Protein AF-A0A7W0YGC5-F1 (afdb_monomer_lite)

Radius of gyration: 28.03 Å; chains: 1; bounding box: 56×46×67 Å

Secondary structure (DSSP, 8-state):
--HHHHHHS-HHHHHHHHHHHHHHHHHHHHHHHHT--S-HHHHHHHHHHHHHHHHHHHHHHHHHHHHHHHHHHHHHHHHHHHHHHHTTTTTT--HHHHHHHHHHHHHHHHHTS----------

Structure (mmCIF, N/CA/C/O backbone):
data_AF-A0A7W0YGC5-F1
#
_entry.id   AF-A0A7W0YGC5-F1
#
loop_
_atom_site.group_PDB
_atom_site.id
_atom_site.type_symbol
_atom_site.label_atom_id
_atom_site.label_alt_id
_atom_site.label_comp_id
_atom_site.label_asym_id
_atom_site.label_entity_id
_atom_site.label_seq_id
_atom_site.pdbx_PDB_ins_code
_atom_site.Cartn_x
_atom_site.Cartn_y
_atom_site.Cartn_z
_atom_site.occupancy
_atom_site.B_iso_or_equiv
_atom_site.auth_seq_id
_atom_site.auth_comp_id
_atom_site.auth_asym_id
_atom_site.auth_atom_id
_atom_site.pdbx_PDB_model_num
ATOM 1 N N . MET A 1 1 ? -6.312 -10.010 8.339 1.00 78.31 1 MET A N 1
ATOM 2 C CA . MET A 1 1 ? -6.307 -10.455 6.923 1.00 78.31 1 MET A CA 1
ATOM 3 C C . MET A 1 1 ? -5.015 -11.200 6.561 1.00 78.31 1 MET A C 1
ATOM 5 O O . MET A 1 1 ? -3.972 -10.860 7.119 1.00 78.31 1 MET A O 1
ATOM 9 N N . LYS A 1 2 ? -5.035 -12.208 5.670 1.00 84.75 2 LYS A N 1
ATOM 10 C CA . LYS A 1 2 ? -3.795 -12.860 5.192 1.00 84.75 2 LYS A CA 1
ATOM 11 C C . LYS A 1 2 ? -3.230 -12.116 3.980 1.00 84.75 2 LYS A C 1
ATOM 13 O O . LYS A 1 2 ? -3.971 -11.636 3.135 1.00 84.75 2 LYS A O 1
ATOM 18 N N . ALA A 1 3 ? -1.903 -12.027 3.893 1.00 82.75 3 ALA A N 1
ATOM 19 C CA . ALA A 1 3 ? -1.236 -11.307 2.806 1.00 82.75 3 ALA A CA 1
ATOM 20 C C . ALA A 1 3 ? -1.354 -12.011 1.442 1.00 82.75 3 ALA A C 1
ATOM 22 O O . ALA A 1 3 ? -1.328 -11.332 0.425 1.00 82.75 3 ALA A O 1
ATOM 23 N N . ALA A 1 4 ? -1.483 -13.343 1.421 1.00 87.31 4 ALA A N 1
ATOM 24 C CA . ALA A 1 4 ? -1.645 -14.111 0.185 1.00 87.31 4 ALA A CA 1
ATOM 25 C C . ALA A 1 4 ? -2.951 -13.744 -0.536 1.00 87.31 4 ALA A C 1
ATOM 27 O O . ALA A 1 4 ? -2.916 -13.354 -1.694 1.00 87.31 4 ALA A O 1
ATOM 28 N N . GLU A 1 5 ? -4.065 -13.732 0.201 1.00 88.62 5 GLU A N 1
ATOM 29 C CA . GLU A 1 5 ? -5.391 -13.366 -0.313 1.00 88.62 5 GLU A CA 1
ATOM 30 C C . GLU A 1 5 ? -5.390 -11.957 -0.927 1.00 88.62 5 GLU A C 1
ATOM 32 O O . GLU A 1 5 ? -5.944 -11.740 -1.994 1.00 88.62 5 GLU A O 1
ATOM 37 N N . LEU A 1 6 ? -4.696 -10.998 -0.302 1.00 89.19 6 LEU A N 1
ATOM 38 C CA . LEU A 1 6 ? -4.596 -9.625 -0.810 1.00 89.19 6 LEU A CA 1
ATOM 39 C C . LEU A 1 6 ? -3.851 -9.502 -2.145 1.00 89.19 6 LEU A C 1
ATOM 41 O O . LEU A 1 6 ? -4.084 -8.549 -2.879 1.00 89.19 6 LEU A O 1
ATOM 45 N N . ARG A 1 7 ? -2.938 -10.424 -2.461 1.00 88.88 7 ARG A N 1
ATOM 46 C CA . ARG A 1 7 ? -2.173 -10.377 -3.718 1.00 88.88 7 ARG A CA 1
ATOM 47 C C . ARG A 1 7 ? -2.962 -10.896 -4.913 1.00 88.88 7 ARG A C 1
ATOM 49 O O . ARG A 1 7 ? -2.586 -10.589 -6.037 1.00 88.88 7 ARG A O 1
ATOM 56 N N . GLU A 1 8 ? -4.017 -11.663 -4.675 1.00 91.06 8 GLU A N 1
ATOM 57 C CA . GLU A 1 8 ? -4.861 -12.243 -5.724 1.00 91.06 8 GLU A CA 1
ATOM 58 C C . GLU A 1 8 ? -5.999 -11.299 -6.137 1.00 91.06 8 GLU A C 1
ATOM 60 O O . GLU A 1 8 ? -6.573 -11.451 -7.211 1.00 91.06 8 GLU A O 1
ATOM 65 N N . LEU A 1 9 ? -6.311 -10.298 -5.308 1.00 91.94 9 LEU A N 1
ATOM 66 C CA . LEU A 1 9 ? -7.389 -9.348 -5.572 1.00 91.94 9 LEU A CA 1
ATOM 67 C C . LEU A 1 9 ? -7.002 -8.296 -6.626 1.00 91.94 9 LEU A C 1
ATOM 69 O O . LEU A 1 9 ? -5.837 -7.876 -6.681 1.00 91.94 9 LEU A O 1
ATOM 73 N N . PRO A 1 10 ? -7.972 -7.809 -7.421 1.00 94.38 10 PRO A N 1
ATOM 74 C CA . PRO A 1 10 ? -7.762 -6.673 -8.312 1.00 94.38 10 PRO A CA 1
ATOM 75 C C . PRO A 1 10 ? -7.569 -5.373 -7.517 1.00 94.38 10 PRO A C 1
ATOM 77 O O . PRO A 1 10 ? -8.041 -5.245 -6.384 1.00 94.38 10 PRO A O 1
ATOM 80 N N . ASP A 1 11 ? -6.891 -4.392 -8.118 1.00 93.12 11 ASP A N 1
ATOM 81 C CA . ASP A 1 11 ? -6.574 -3.118 -7.453 1.00 93.12 11 ASP A CA 1
ATOM 82 C C . ASP A 1 11 ? -7.823 -2.357 -6.995 1.00 93.12 11 ASP A C 1
ATOM 84 O O . ASP A 1 11 ? -7.849 -1.844 -5.877 1.00 93.12 11 ASP A O 1
ATOM 88 N N . ASP A 1 12 ? -8.894 -2.359 -7.789 1.00 94.12 12 ASP A N 1
ATOM 89 C CA . ASP A 1 12 ? -10.155 -1.697 -7.432 1.00 94.12 12 ASP A CA 1
ATOM 90 C C . ASP A 1 12 ? -10.775 -2.280 -6.156 1.00 94.12 12 ASP A C 1
ATOM 92 O O . ASP A 1 12 ? -11.270 -1.553 -5.291 1.00 94.12 12 ASP A O 1
ATOM 96 N N . GLU A 1 13 ? -10.706 -3.603 -5.991 1.00 94.00 13 GLU A N 1
ATOM 97 C CA . GLU A 1 13 ? -11.221 -4.265 -4.796 1.00 94.00 13 GLU A CA 1
ATOM 98 C C . GLU A 1 13 ? -10.319 -4.007 -3.582 1.00 94.00 13 GLU A C 1
ATOM 100 O O . GLU A 1 13 ? -10.812 -3.815 -2.466 1.00 94.00 13 GLU A O 1
ATOM 105 N N . LEU A 1 14 ? -9.000 -3.937 -3.785 1.00 94.25 14 LEU A N 1
ATOM 106 C CA . LEU A 1 14 ? -8.059 -3.525 -2.743 1.00 94.25 14 LEU A CA 1
ATOM 107 C C . LEU A 1 14 ? -8.332 -2.096 -2.269 1.00 94.25 14 LEU A C 1
ATOM 109 O O . LEU A 1 14 ? -8.313 -1.842 -1.063 1.00 94.25 14 LEU A O 1
ATOM 113 N N . LEU A 1 15 ? -8.628 -1.178 -3.189 1.00 94.94 15 LEU A N 1
ATOM 114 C CA . LEU A 1 15 ? -8.982 0.205 -2.876 1.00 94.94 15 LEU A CA 1
ATOM 115 C C . LEU A 1 15 ? -10.322 0.297 -2.136 1.00 94.94 15 LEU A C 1
ATOM 117 O O . LEU A 1 15 ? -10.412 0.999 -1.128 1.00 94.94 15 LEU A O 1
ATOM 121 N N . ALA A 1 16 ? -11.335 -0.461 -2.560 1.00 96.38 16 ALA A N 1
ATOM 122 C CA . ALA A 1 16 ? -12.618 -0.520 -1.860 1.00 96.38 16 ALA A CA 1
ATOM 123 C C . ALA A 1 16 ? -12.462 -1.058 -0.424 1.00 96.38 16 ALA A C 1
ATOM 125 O O . ALA A 1 16 ? -12.988 -0.485 0.535 1.00 96.38 16 ALA A O 1
ATOM 126 N N . ARG A 1 17 ? -11.678 -2.131 -0.248 1.00 95.00 17 ARG A N 1
ATOM 127 C CA . ARG A 1 17 ? -11.363 -2.699 1.073 1.00 95.00 17 ARG A CA 1
ATOM 128 C C . ARG A 1 17 ? -10.561 -1.729 1.936 1.00 95.00 17 ARG A C 1
ATOM 130 O O . ARG A 1 17 ? -10.817 -1.636 3.134 1.00 95.00 17 ARG A O 1
ATOM 137 N N . LEU A 1 18 ? -9.614 -1.001 1.346 1.00 96.56 18 LEU A N 1
ATOM 138 C CA . LEU A 1 18 ? -8.846 0.031 2.037 1.00 96.56 18 LEU A CA 1
ATOM 139 C C . LEU A 1 18 ? -9.765 1.115 2.604 1.00 96.56 18 LEU A C 1
ATOM 141 O O . LEU A 1 18 ? -9.578 1.525 3.750 1.00 96.56 18 LEU A O 1
ATOM 145 N N . GLU A 1 19 ? -10.745 1.567 1.824 1.00 97.38 19 GLU A N 1
ATOM 146 C CA . GLU A 1 19 ? -11.672 2.610 2.259 1.00 97.38 19 GLU A CA 1
ATOM 147 C C . GLU A 1 19 ? -12.575 2.127 3.396 1.00 97.38 19 GLU A C 1
ATOM 149 O O . GLU A 1 19 ? -12.652 2.773 4.440 1.00 97.38 19 GLU A O 1
ATOM 154 N N . SER A 1 20 ? -13.127 0.918 3.268 1.00 97.06 20 SER A N 1
ATOM 155 C CA . SER A 1 20 ? -13.894 0.280 4.344 1.00 97.06 20 SER A CA 1
ATOM 156 C C . SER A 1 20 ? -13.084 0.148 5.644 1.00 97.06 20 SER A C 1
ATOM 158 O O . SER A 1 20 ? -13.580 0.459 6.727 1.00 97.06 20 SER A O 1
ATOM 160 N N . GLN A 1 21 ? -11.810 -0.250 5.561 1.00 96.69 21 GLN A N 1
ATOM 161 C CA . GLN A 1 21 ? -10.945 -0.369 6.739 1.00 96.69 21 GLN A CA 1
ATOM 162 C C . GLN A 1 21 ? -10.602 0.990 7.370 1.00 96.69 21 GLN A C 1
ATOM 164 O O . GLN A 1 21 ? -10.456 1.087 8.590 1.00 96.69 21 GLN A O 1
ATOM 169 N N . LYS A 1 22 ? -10.479 2.060 6.575 1.00 97.25 22 LYS A N 1
ATOM 170 C CA . LYS A 1 22 ? -10.287 3.418 7.109 1.00 97.25 22 LYS A CA 1
ATOM 171 C C . LYS A 1 22 ? -11.524 3.915 7.849 1.00 97.25 22 LYS A C 1
ATOM 173 O O . LYS A 1 22 ? -11.373 4.513 8.914 1.00 97.25 22 LYS A O 1
ATOM 178 N N . GLU A 1 23 ? -12.711 3.658 7.310 1.00 97.75 23 GLU A N 1
ATOM 179 C CA . GLU A 1 23 ? -13.976 3.995 7.964 1.00 97.75 23 GLU A CA 1
ATOM 180 C C . GLU A 1 23 ? -14.128 3.230 9.287 1.00 97.75 23 GLU A C 1
ATOM 182 O O . GLU A 1 23 ? -14.401 3.826 10.331 1.00 97.75 23 GLU A O 1
ATOM 187 N N . GLU A 1 24 ? -13.832 1.926 9.286 1.00 96.12 24 GLU A N 1
ATOM 188 C CA . GLU A 1 24 ? -13.803 1.114 10.506 1.00 96.12 24 GLU A CA 1
ATOM 189 C C . GLU A 1 24 ? -12.816 1.693 11.534 1.00 96.12 24 GLU A C 1
ATOM 191 O O . GLU A 1 24 ? -13.163 1.881 12.702 1.00 96.12 24 GLU A O 1
ATOM 196 N N . LEU A 1 25 ? -11.600 2.054 11.109 1.00 96.62 25 LEU A N 1
ATOM 197 C CA . LEU A 1 25 ? -10.604 2.660 11.993 1.00 96.62 25 LEU A CA 1
ATOM 198 C C . LEU A 1 25 ? -11.076 3.997 12.577 1.00 96.62 25 LEU A C 1
ATOM 200 O O . LEU A 1 25 ? -10.783 4.292 13.738 1.00 96.62 25 LEU A O 1
ATOM 204 N N . PHE A 1 26 ? -11.769 4.816 11.785 1.00 96.88 26 PHE A N 1
ATOM 205 C CA . PHE A 1 26 ? -12.343 6.077 12.243 1.00 96.88 26 PHE A CA 1
ATOM 206 C C . PHE A 1 26 ? -13.385 5.836 13.338 1.00 96.88 26 PHE A C 1
ATOM 208 O O . PHE A 1 26 ? -13.277 6.416 14.421 1.00 96.88 26 PHE A O 1
ATOM 215 N N . ASN A 1 27 ? -14.316 4.910 13.106 1.00 95.75 27 ASN A N 1
ATOM 216 C CA . ASN A 1 27 ? -15.348 4.550 14.076 1.00 95.75 27 ASN A CA 1
ATOM 217 C C . ASN A 1 27 ? -14.744 3.992 15.372 1.00 95.75 27 ASN A C 1
ATOM 219 O O . ASN A 1 27 ? -15.121 4.414 16.464 1.00 95.75 27 ASN A O 1
ATOM 223 N N . LEU A 1 28 ? -13.742 3.114 15.272 1.00 95.75 28 LEU A N 1
ATOM 224 C CA . LEU A 1 28 ? -13.055 2.564 16.444 1.00 95.75 28 LEU A CA 1
ATOM 225 C C . LE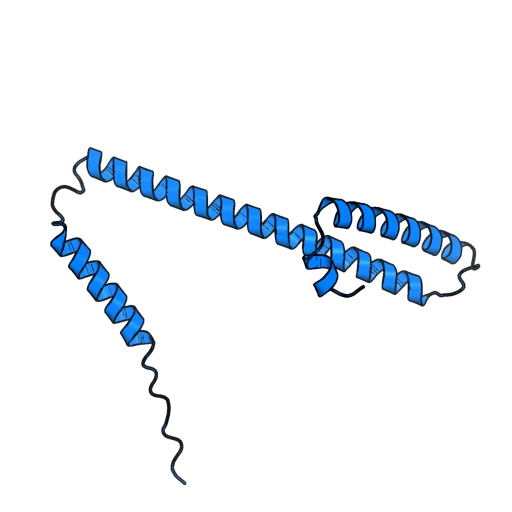U A 1 28 ? -12.299 3.640 17.235 1.00 95.75 28 LEU A C 1
ATOM 227 O O . LEU A 1 28 ? -12.268 3.604 18.464 1.00 95.75 28 LEU A O 1
A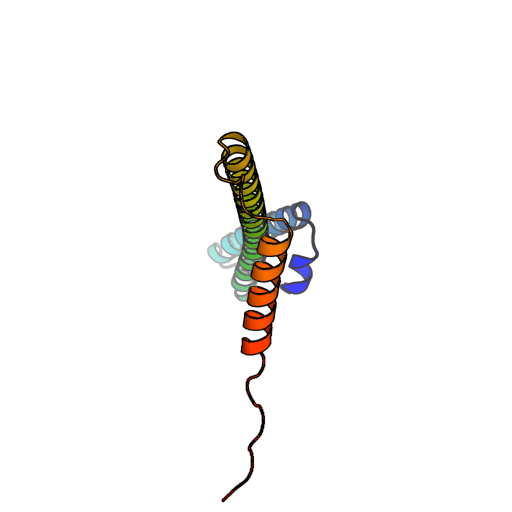TOM 231 N N . ARG A 1 29 ? -11.697 4.626 16.560 1.00 94.44 29 ARG A N 1
ATOM 232 C CA . ARG A 1 29 ? -11.048 5.769 17.225 1.00 94.44 29 ARG A CA 1
ATOM 233 C C . ARG A 1 29 ? -12.060 6.670 17.919 1.00 94.44 29 ARG A C 1
ATOM 235 O O . ARG A 1 29 ? -11.786 7.132 19.024 1.00 94.44 29 ARG A O 1
ATOM 242 N N . PHE A 1 30 ? -13.216 6.887 17.299 1.00 95.19 30 PHE A N 1
ATOM 243 C CA . PHE A 1 30 ? -14.309 7.635 17.906 1.00 95.19 30 PHE A CA 1
ATOM 244 C C . PHE A 1 30 ? -14.814 6.934 19.176 1.00 95.19 30 PHE A C 1
ATOM 246 O O . PHE A 1 30 ? -14.827 7.536 20.249 1.00 95.19 30 PHE A O 1
ATOM 253 N N . GLN A 1 31 ? -15.096 5.631 19.097 1.00 95.06 31 GLN A N 1
ATOM 254 C CA . GLN A 1 31 ? -15.478 4.812 20.253 1.00 95.06 31 GLN A CA 1
ATOM 255 C C . GLN A 1 31 ? -14.403 4.833 21.348 1.00 95.06 31 GLN A C 1
ATOM 257 O O . GLN A 1 31 ? -14.720 5.035 22.521 1.00 95.06 31 GLN A O 1
ATOM 262 N N . SER A 1 32 ? -13.124 4.725 20.969 1.00 94.50 32 SER A N 1
ATOM 263 C CA . SER A 1 32 ? -11.991 4.821 21.896 1.00 94.50 32 SER A CA 1
ATOM 264 C C . SER A 1 32 ? -11.946 6.154 22.640 1.00 94.50 32 SER A C 1
ATOM 266 O O . SER A 1 32 ? -11.625 6.162 23.824 1.00 94.50 32 SER A O 1
ATOM 268 N N . ALA A 1 33 ? -12.251 7.268 21.971 1.00 93.56 33 ALA A N 1
ATOM 269 C CA . ALA A 1 33 ? -12.268 8.592 22.590 1.00 93.56 33 ALA A CA 1
ATOM 270 C C . ALA A 1 33 ? -13.450 8.766 23.557 1.00 93.56 33 ALA A C 1
ATOM 272 O O . ALA A 1 33 ? -13.316 9.425 24.584 1.00 93.56 33 ALA A O 1
ATOM 273 N N . THR A 1 34 ? -14.592 8.140 23.256 1.00 94.12 34 THR A N 1
ATOM 274 C CA . THR A 1 34 ? -15.782 8.141 24.129 1.00 94.12 34 THR A CA 1
ATOM 275 C C . THR A 1 34 ? -15.708 7.138 25.286 1.00 94.12 34 THR A C 1
ATOM 277 O O . THR A 1 34 ? -16.585 7.136 26.146 1.00 94.12 34 THR A O 1
ATOM 280 N N . GLY A 1 35 ? -14.684 6.276 25.320 1.00 90.75 35 GLY A N 1
ATOM 281 C CA . GLY A 1 35 ? -14.537 5.225 26.331 1.00 90.75 35 GLY A CA 1
ATOM 282 C C . GLY A 1 35 ? -15.505 4.045 26.171 1.00 90.75 35 GLY A C 1
ATOM 283 O O . GLY A 1 35 ? -15.591 3.215 27.068 1.00 90.75 35 GLY A O 1
ATOM 284 N N . GLN A 1 36 ? -16.214 3.951 25.042 1.00 91.00 36 GLN A N 1
ATOM 285 C CA . GLN A 1 36 ? -17.199 2.900 24.737 1.00 91.00 36 GLN A CA 1
ATOM 286 C C . GLN A 1 36 ? -16.613 1.792 23.847 1.00 91.00 36 GLN A C 1
ATOM 288 O O . GLN A 1 36 ? -17.332 1.131 23.104 1.00 91.00 36 GLN A O 1
ATOM 293 N N . LEU A 1 37 ? -15.289 1.634 23.844 1.00 92.38 37 LEU A N 1
ATOM 294 C CA . LEU A 1 37 ? -14.621 0.675 22.973 1.00 92.38 37 LEU A CA 1
ATOM 295 C C . LEU A 1 37 ? -14.617 -0.720 23.604 1.00 92.38 37 LEU A C 1
ATOM 297 O O . LEU A 1 37 ? -13.885 -0.956 24.562 1.00 92.38 37 LEU A O 1
ATOM 301 N N . ASP A 1 38 ? -15.357 -1.649 23.002 1.00 88.50 38 ASP A N 1
ATOM 302 C CA . ASP A 1 38 ? -15.419 -3.039 23.471 1.00 88.50 38 ASP A CA 1
ATOM 303 C C . ASP A 1 38 ? -14.086 -3.780 23.298 1.00 88.50 38 ASP A C 1
ATOM 305 O O . ASP A 1 38 ? -13.635 -4.489 24.198 1.00 88.50 38 ASP A O 1
ATOM 309 N N . ASN A 1 39 ? -13.430 -3.626 22.139 1.00 92.62 39 ASN A N 1
ATOM 310 C CA . ASN A 1 39 ? -12.211 -4.368 21.812 1.00 92.62 39 ASN A CA 1
ATOM 311 C C . ASN A 1 39 ? -11.059 -3.456 21.340 1.00 92.62 39 ASN A C 1
ATOM 313 O O . ASN A 1 39 ? -10.937 -3.165 20.145 1.00 92.62 39 ASN A O 1
ATOM 317 N N . PRO A 1 40 ? -10.135 -3.078 22.244 1.00 91.62 40 PRO A N 1
ATOM 318 C CA . PRO A 1 40 ? -8.944 -2.298 21.905 1.00 91.62 40 PRO A CA 1
ATOM 319 C C . PRO A 1 40 ? -7.996 -2.979 20.909 1.00 91.62 40 PRO A C 1
ATOM 321 O O . PRO A 1 40 ? -7.312 -2.296 20.142 1.00 91.62 40 PRO A O 1
ATOM 324 N N . MET A 1 41 ? -7.955 -4.318 20.876 1.00 94.69 41 MET A N 1
ATOM 325 C CA . MET A 1 41 ? -7.088 -5.054 19.947 1.00 94.69 41 MET A CA 1
ATOM 326 C C . MET A 1 41 ? -7.518 -4.860 18.495 1.00 94.69 41 MET A C 1
ATOM 328 O O . MET A 1 41 ? -6.661 -4.806 17.608 1.00 94.69 41 MET A O 1
ATOM 332 N N . ARG A 1 42 ? -8.817 -4.648 18.255 1.00 94.44 42 ARG A N 1
ATOM 333 C CA . ARG A 1 42 ? -9.361 -4.439 16.912 1.00 94.44 42 ARG A CA 1
ATOM 334 C C . ARG A 1 42 ? -8.740 -3.230 16.211 1.00 94.44 42 ARG A C 1
ATOM 336 O O . ARG A 1 42 ? -8.422 -3.300 15.029 1.00 94.44 42 ARG A O 1
ATOM 343 N N . VAL A 1 43 ? -8.454 -2.153 16.948 1.00 94.81 43 VAL A N 1
ATOM 344 C CA . VAL A 1 43 ? -7.768 -0.959 16.415 1.00 94.81 43 VAL A CA 1
ATOM 345 C C . VAL A 1 43 ? -6.405 -1.323 15.821 1.00 94.81 43 VAL A C 1
ATOM 347 O O . VAL A 1 43 ? -6.019 -0.827 14.759 1.00 94.81 43 VAL A O 1
ATOM 350 N N . LYS A 1 44 ? -5.649 -2.188 16.508 1.00 95.44 44 LYS A N 1
ATOM 351 C CA . LYS A 1 44 ? -4.330 -2.638 16.052 1.00 95.44 44 LYS A CA 1
ATOM 352 C C . LYS A 1 44 ? -4.447 -3.542 14.826 1.00 95.44 44 LYS A C 1
ATOM 354 O O . LYS A 1 44 ? -3.653 -3.396 13.900 1.00 95.44 44 LYS A O 1
ATOM 359 N N . GLU A 1 45 ? -5.427 -4.442 14.810 1.00 95.19 45 GLU A N 1
ATOM 360 C CA . GLU A 1 45 ? -5.695 -5.330 13.673 1.00 95.19 45 GLU A CA 1
ATOM 361 C C . GLU A 1 45 ? -6.028 -4.546 12.403 1.00 95.19 45 GLU A C 1
ATOM 363 O O . GLU A 1 45 ? -5.351 -4.723 11.392 1.00 95.19 45 GLU A O 1
ATOM 368 N N . VAL A 1 46 ? -6.982 -3.615 12.484 1.00 96.06 46 VAL A N 1
ATOM 369 C CA . VAL A 1 46 ? -7.401 -2.771 11.354 1.00 96.06 46 VAL A CA 1
ATOM 370 C C . VAL A 1 46 ? -6.226 -1.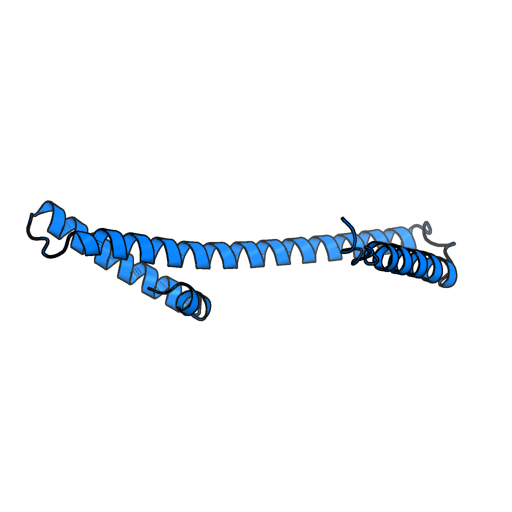942 10.826 1.00 96.06 46 VAL A C 1
ATOM 372 O O . VAL A 1 46 ? -5.999 -1.863 9.621 1.00 96.06 46 VAL A O 1
ATOM 375 N N . ARG A 1 47 ? -5.384 -1.387 11.711 1.00 96.38 47 ARG A N 1
ATOM 376 C CA . ARG A 1 47 ? -4.149 -0.692 11.295 1.00 96.38 47 ARG A CA 1
ATOM 377 C C . ARG A 1 47 ? -3.192 -1.594 10.516 1.00 96.38 47 ARG A C 1
ATOM 379 O O . ARG A 1 47 ? -2.589 -1.136 9.545 1.00 96.38 47 ARG A O 1
ATOM 386 N N . HIS A 1 48 ? -3.006 -2.837 10.956 1.00 96.31 48 HIS A N 1
ATOM 387 C CA . HIS A 1 48 ? -2.154 -3.790 10.248 1.00 96.31 48 HIS A CA 1
ATOM 388 C C . HIS A 1 48 ? -2.757 -4.200 8.906 1.00 96.31 48 HIS A C 1
ATOM 390 O O . HIS A 1 48 ? -2.018 -4.322 7.932 1.00 96.31 48 HIS A O 1
ATOM 396 N N . ASP A 1 49 ? -4.071 -4.384 8.835 1.00 95.50 49 ASP A N 1
ATOM 397 C CA . ASP A 1 49 ? -4.749 -4.740 7.592 1.00 95.50 49 ASP A CA 1
ATOM 398 C C . ASP A 1 49 ? -4.664 -3.593 6.563 1.00 95.50 49 ASP A C 1
ATOM 400 O O . ASP A 1 49 ? -4.276 -3.842 5.421 1.00 95.50 49 ASP A O 1
ATOM 404 N N . ILE A 1 50 ? -4.830 -2.330 6.980 1.00 96.38 50 ILE A N 1
ATOM 405 C CA . ILE A 1 50 ? -4.555 -1.146 6.138 1.00 96.38 50 ILE A CA 1
ATOM 406 C C . ILE A 1 50 ? -3.105 -1.143 5.632 1.00 96.38 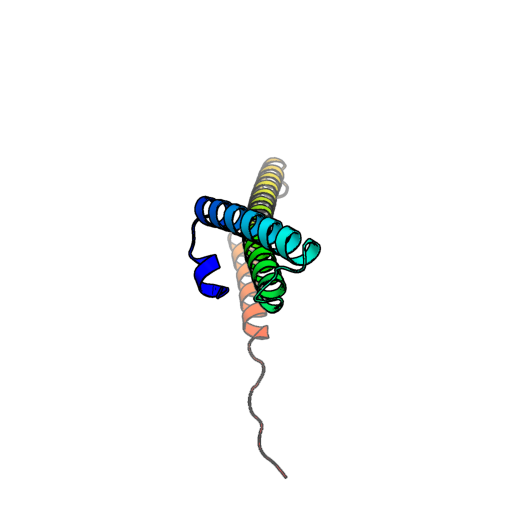50 ILE A C 1
ATOM 408 O O . ILE A 1 50 ? -2.856 -0.952 4.441 1.00 96.38 50 ILE A O 1
ATOM 412 N N . ALA A 1 51 ? -2.133 -1.365 6.523 1.00 96.69 51 ALA A N 1
ATOM 413 C CA . ALA A 1 51 ? -0.719 -1.364 6.153 1.00 96.69 51 ALA A CA 1
ATOM 414 C C . ALA A 1 51 ? -0.382 -2.472 5.142 1.00 96.69 51 ALA A C 1
ATOM 416 O O . ALA A 1 51 ? 0.410 -2.246 4.225 1.00 96.69 51 ALA A O 1
ATOM 417 N N . ARG A 1 52 ? -1.000 -3.653 5.269 1.00 95.44 52 ARG A N 1
ATOM 418 C CA . ARG A 1 52 ? -0.837 -4.760 4.317 1.00 95.44 52 ARG A CA 1
ATOM 419 C C . ARG A 1 52 ? -1.366 -4.390 2.935 1.00 95.44 52 ARG A C 1
ATOM 421 O O . ARG A 1 52 ? -0.635 -4.568 1.966 1.00 95.44 52 ARG A O 1
ATOM 428 N N . ILE A 1 53 ? -2.573 -3.827 2.850 1.00 95.19 53 ILE A N 1
ATOM 429 C CA . ILE A 1 53 ? -3.175 -3.403 1.574 1.00 95.19 53 ILE A CA 1
ATOM 430 C C . ILE A 1 53 ? -2.298 -2.352 0.882 1.00 95.19 53 ILE A C 1
ATOM 432 O O . ILE A 1 53 ? -1.925 -2.519 -0.277 1.00 95.19 53 ILE A O 1
ATOM 436 N N . LEU A 1 54 ? -1.885 -1.310 1.612 1.00 95.38 54 LEU A N 1
ATOM 437 C CA . LEU A 1 54 ? -1.010 -0.262 1.073 1.00 95.38 54 LEU A CA 1
ATOM 438 C C . LEU A 1 54 ? 0.341 -0.809 0.600 1.00 95.38 54 LEU A C 1
ATOM 4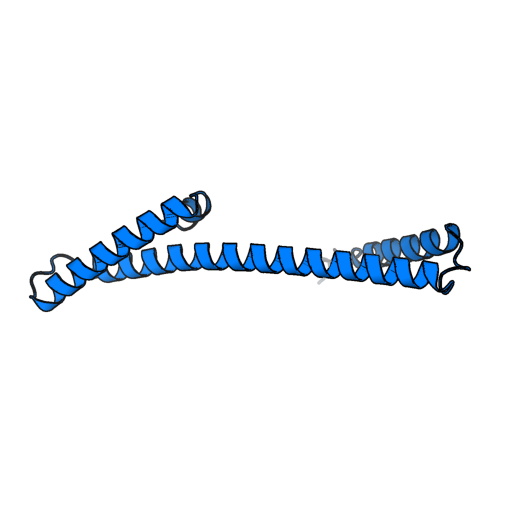40 O O . LEU A 1 54 ? 0.893 -0.329 -0.387 1.00 95.38 54 LEU A O 1
ATOM 444 N N . THR A 1 55 ? 0.877 -1.814 1.294 1.00 95.81 55 THR A N 1
ATOM 445 C CA . THR A 1 55 ? 2.140 -2.457 0.907 1.00 95.81 55 THR A CA 1
ATOM 446 C C . THR A 1 55 ? 2.003 -3.194 -0.422 1.00 95.81 55 THR A C 1
ATOM 448 O O . THR A 1 55 ? 2.890 -3.074 -1.263 1.00 95.81 55 THR A O 1
ATOM 451 N N . VAL A 1 56 ? 0.898 -3.917 -0.630 1.00 94.50 56 VAL A N 1
ATOM 452 C CA . VAL A 1 56 ? 0.625 -4.631 -1.890 1.00 94.50 56 VAL A CA 1
ATOM 453 C C . VAL A 1 56 ? 0.461 -3.646 -3.045 1.00 94.50 56 VAL A C 1
ATOM 455 O O . VAL A 1 56 ? 1.154 -3.786 -4.049 1.00 94.50 56 VAL A O 1
ATOM 458 N N . LEU A 1 57 ? -0.360 -2.606 -2.872 1.00 93.94 57 LEU A N 1
ATOM 459 C CA . LEU A 1 57 ? -0.550 -1.563 -3.889 1.00 93.94 57 LEU A CA 1
ATOM 460 C C . LEU A 1 57 ? 0.776 -0.880 -4.256 1.00 93.94 57 LEU A C 1
ATOM 462 O O . LEU A 1 57 ? 1.088 -0.675 -5.425 1.00 93.94 57 LEU A O 1
ATOM 466 N N . ARG A 1 58 ? 1.606 -0.572 -3.252 1.00 95.12 58 ARG A N 1
ATOM 467 C CA . ARG A 1 58 ? 2.918 0.041 -3.483 1.00 95.12 58 ARG A CA 1
ATOM 468 C C . ARG A 1 58 ? 3.893 -0.887 -4.199 1.00 95.12 58 ARG A C 1
ATOM 470 O O . ARG A 1 58 ? 4.737 -0.407 -4.950 1.00 95.12 58 ARG A O 1
ATOM 477 N N . TYR A 1 59 ? 3.835 -2.182 -3.908 1.00 93.50 59 TYR A N 1
ATOM 478 C CA . TYR A 1 59 ? 4.672 -3.168 -4.574 1.00 93.50 59 TYR A CA 1
ATOM 479 C C . TYR A 1 59 ? 4.323 -3.257 -6.063 1.00 93.50 59 TYR A C 1
ATOM 481 O O . TYR A 1 59 ? 5.226 -3.092 -6.875 1.00 93.50 59 TYR A O 1
ATOM 489 N N . ARG A 1 60 ? 3.029 -3.377 -6.400 1.00 92.38 60 ARG A N 1
ATOM 490 C CA . ARG A 1 60 ? 2.541 -3.403 -7.792 1.00 92.38 60 ARG A CA 1
ATOM 491 C C . ARG A 1 60 ? 2.982 -2.173 -8.581 1.00 92.38 60 ARG A C 1
ATOM 493 O O . ARG A 1 60 ? 3.623 -2.300 -9.613 1.00 92.38 60 ARG A O 1
ATOM 500 N N . HIS A 1 61 ? 2.781 -0.982 -8.020 1.00 91.44 61 HIS A N 1
ATOM 501 C CA . HIS A 1 61 ? 3.218 0.260 -8.663 1.00 91.44 61 HIS A CA 1
ATOM 502 C C . HIS A 1 61 ? 4.730 0.294 -8.946 1.00 91.44 61 HIS A C 1
ATOM 504 O O . HIS A 1 61 ? 5.168 0.780 -9.982 1.00 91.44 61 HIS A O 1
ATOM 510 N N . ARG A 1 62 ? 5.559 -0.212 -8.023 1.00 93.31 62 ARG A N 1
ATOM 511 C CA . ARG A 1 62 ? 7.019 -0.259 -8.220 1.00 93.31 62 ARG A CA 1
ATOM 512 C C . ARG A 1 62 ? 7.438 -1.270 -9.280 1.00 93.31 62 ARG A C 1
ATOM 514 O O . ARG A 1 62 ? 8.442 -1.044 -9.948 1.00 93.31 62 ARG A O 1
ATOM 521 N N . GLU A 1 63 ? 6.728 -2.387 -9.367 1.00 90.50 63 GLU A N 1
ATOM 522 C CA . GLU A 1 63 ? 6.945 -3.408 -10.389 1.00 90.50 63 GLU A CA 1
ATOM 523 C C . GLU A 1 63 ? 6.652 -2.824 -11.774 1.00 90.50 63 GLU A C 1
ATOM 525 O O . GLU A 1 63 ? 7.542 -2.816 -12.619 1.00 90.50 63 GLU A O 1
ATOM 530 N N . GLU A 1 64 ? 5.501 -2.170 -11.944 1.00 90.00 64 GLU A N 1
ATOM 531 C CA . GLU A 1 64 ? 5.143 -1.451 -13.175 1.00 90.00 64 GLU A CA 1
ATOM 532 C C . GLU A 1 64 ? 6.165 -0.359 -13.541 1.00 90.00 64 GLU A C 1
ATOM 534 O O . GLU A 1 64 ? 6.578 -0.232 -14.695 1.00 90.00 64 GLU A O 1
ATOM 539 N N . GLU A 1 65 ? 6.626 0.432 -12.564 1.00 90.12 65 GLU A N 1
ATOM 540 C CA . GLU A 1 65 ? 7.676 1.437 -12.779 1.00 90.12 65 GLU A CA 1
ATOM 541 C C . GLU A 1 65 ? 9.002 0.810 -13.229 1.00 90.12 65 GLU A C 1
ATOM 543 O O . GLU A 1 65 ? 9.691 1.358 -14.096 1.00 90.12 65 GLU A O 1
ATOM 548 N N . LEU A 1 66 ? 9.383 -0.323 -12.633 1.00 90.69 66 LEU A N 1
ATOM 549 C CA . LEU A 1 66 ? 10.606 -1.040 -12.974 1.00 90.69 66 LEU A CA 1
ATOM 550 C C . LEU A 1 66 ? 10.519 -1.619 -14.386 1.00 90.69 66 LEU A C 1
ATOM 552 O O . LEU A 1 66 ? 11.450 -1.421 -15.166 1.00 90.69 66 LEU A O 1
ATOM 556 N N . GLU A 1 67 ? 9.407 -2.266 -14.725 1.00 87.38 67 GLU A N 1
ATOM 557 C CA . GLU A 1 67 ? 9.132 -2.779 -16.068 1.00 87.38 67 GLU A CA 1
ATOM 558 C C . GLU A 1 67 ? 9.179 -1.655 -17.103 1.00 87.38 67 GLU A C 1
ATOM 560 O O . GLU A 1 67 ? 9.876 -1.755 -18.115 1.00 87.38 67 GLU A O 1
ATOM 565 N N . ALA A 1 68 ? 8.524 -0.527 -16.819 1.00 90.56 68 ALA A N 1
ATOM 566 C CA . ALA A 1 68 ? 8.551 0.639 -17.691 1.00 90.56 68 ALA A CA 1
ATOM 567 C C . ALA A 1 68 ? 9.963 1.222 -17.848 1.00 90.56 68 ALA A C 1
ATOM 569 O O . ALA A 1 68 ? 10.282 1.783 -18.898 1.00 90.56 68 ALA A O 1
ATOM 570 N N . ARG A 1 69 ? 10.813 1.130 -16.821 1.00 90.94 69 ARG A N 1
ATOM 571 C CA . ARG A 1 69 ? 12.211 1.574 -16.884 1.00 90.94 69 ARG A CA 1
ATOM 572 C C . ARG A 1 69 ? 13.067 0.633 -17.729 1.00 90.94 69 ARG A C 1
ATOM 574 O O . ARG A 1 69 ? 13.844 1.124 -18.542 1.00 90.94 69 ARG A O 1
ATOM 581 N N . VAL A 1 70 ? 12.908 -0.680 -17.567 1.00 90.94 70 VAL A N 1
ATOM 582 C CA . VAL A 1 70 ? 13.608 -1.690 -18.380 1.00 90.94 70 VAL A CA 1
ATOM 583 C C . VAL A 1 70 ? 13.215 -1.539 -19.847 1.00 90.94 70 VAL A C 1
ATOM 585 O O . VAL A 1 70 ? 14.082 -1.363 -20.694 1.00 90.94 70 VAL A O 1
ATOM 588 N N . ALA A 1 71 ? 11.916 -1.435 -20.136 1.00 89.69 71 ALA A N 1
ATOM 589 C CA . ALA A 1 71 ? 11.426 -1.254 -21.499 1.00 89.69 71 ALA A CA 1
ATOM 590 C C . ALA A 1 71 ? 11.930 0.038 -22.168 1.00 89.69 71 ALA A C 1
ATOM 592 O O . ALA A 1 71 ? 12.043 0.087 -23.392 1.00 89.69 71 ALA A O 1
ATOM 593 N N . ARG A 1 72 ? 12.206 1.101 -21.397 1.00 89.75 72 ARG A N 1
ATOM 594 C CA . ARG A 1 72 ? 12.859 2.314 -21.920 1.00 89.75 72 ARG A CA 1
ATOM 595 C C . ARG A 1 72 ? 14.326 2.056 -22.237 1.00 89.75 72 ARG A C 1
ATOM 597 O O . ARG A 1 72 ? 14.728 2.317 -23.360 1.00 89.75 72 ARG A O 1
ATOM 604 N N . ALA A 1 73 ? 15.075 1.480 -21.298 1.00 89.25 73 ALA A N 1
ATOM 605 C CA . ALA A 1 73 ? 16.485 1.155 -21.504 1.00 89.25 73 ALA A CA 1
ATOM 606 C C . ALA A 1 73 ? 16.698 0.238 -22.723 1.00 89.25 73 ALA A C 1
ATOM 608 O O . ALA A 1 73 ? 17.605 0.477 -23.516 1.00 89.25 73 ALA A O 1
ATOM 609 N N . ASP A 1 74 ? 15.825 -0.754 -22.922 1.00 89.88 74 ASP A N 1
ATOM 610 C CA . ASP A 1 74 ? 15.874 -1.643 -24.087 1.00 89.88 74 ASP A CA 1
ATOM 611 C C . ASP A 1 74 ? 15.657 -0.883 -25.404 1.00 89.88 74 ASP A C 1
ATOM 613 O O . ASP A 1 74 ? 16.331 -1.145 -26.401 1.00 89.88 74 ASP A O 1
ATOM 617 N N . ARG A 1 75 ? 14.719 0.074 -25.428 1.00 85.56 75 ARG A N 1
ATOM 618 C CA . ARG A 1 75 ? 14.473 0.918 -26.609 1.00 85.56 75 ARG A CA 1
ATOM 619 C C . ARG A 1 75 ? 15.669 1.810 -26.904 1.00 85.56 75 ARG A C 1
ATOM 621 O O . ARG A 1 75 ? 16.110 1.835 -28.049 1.00 85.56 75 ARG A O 1
ATOM 628 N N . ASP A 1 76 ? 16.203 2.468 -25.883 1.00 90.56 76 ASP A N 1
ATOM 629 C CA . ASP A 1 76 ? 17.350 3.365 -26.011 1.00 90.56 76 ASP A CA 1
ATOM 630 C C . ASP A 1 76 ? 18.574 2.591 -26.541 1.00 90.56 76 ASP A C 1
ATOM 632 O O . ASP A 1 76 ? 19.197 3.001 -27.518 1.00 90.56 76 ASP A O 1
ATOM 636 N N . ALA A 1 77 ? 18.848 1.393 -26.009 1.00 88.94 77 ALA A N 1
ATOM 637 C CA . ALA A 1 77 ? 19.931 0.528 -26.489 1.00 88.94 77 ALA A CA 1
ATOM 638 C C . ALA A 1 77 ? 19.745 0.086 -27.956 1.00 88.94 77 ALA A C 1
ATOM 640 O O . ALA A 1 77 ? 20.710 -0.015 -28.723 1.00 88.94 77 ALA A O 1
ATOM 641 N N . LEU A 1 78 ? 18.503 -0.185 -28.377 1.00 85.88 78 LEU A N 1
ATOM 642 C CA . LEU A 1 78 ? 18.192 -0.510 -29.771 1.00 85.88 78 LEU A CA 1
ATOM 643 C C . LEU A 1 78 ? 18.393 0.693 -30.700 1.00 85.88 78 LEU A C 1
ATOM 645 O O . LEU A 1 78 ? 18.862 0.509 -31.828 1.00 85.88 78 LEU A O 1
ATOM 649 N N . GLU A 1 79 ? 18.041 1.898 -30.254 1.00 87.06 79 GLU A N 1
ATOM 650 C CA . GLU A 1 79 ? 18.266 3.144 -30.992 1.00 87.06 79 GLU A CA 1
ATOM 651 C C . GLU A 1 79 ? 19.761 3.441 -31.131 1.00 87.06 79 GLU A C 1
ATOM 653 O O . GLU A 1 79 ? 20.240 3.617 -32.251 1.00 87.06 79 GLU A O 1
ATOM 658 N N . GLU A 1 80 ? 20.529 3.349 -30.045 1.00 84.81 80 GLU A N 1
ATOM 659 C CA . GLU A 1 80 ? 21.987 3.506 -30.072 1.00 84.81 80 GLU A CA 1
ATOM 660 C C . GLU A 1 80 ? 22.654 2.519 -31.037 1.00 84.81 80 GLU A C 1
ATOM 662 O O . GLU A 1 80 ? 23.512 2.896 -31.844 1.00 84.81 80 GLU A O 1
ATOM 667 N N . ARG A 1 81 ? 22.227 1.248 -31.014 1.00 80.00 81 ARG A N 1
ATOM 668 C CA . ARG A 1 81 ? 22.733 0.222 -31.934 1.00 80.00 81 ARG A CA 1
ATOM 669 C C . ARG A 1 81 ? 22.385 0.546 -33.387 1.00 80.00 81 ARG A C 1
ATOM 671 O O . ARG A 1 81 ? 23.228 0.362 -34.263 1.00 80.00 81 ARG A O 1
ATOM 678 N N . ARG A 1 82 ? 21.168 1.025 -33.666 1.00 80.25 82 ARG A N 1
ATOM 679 C CA . ARG A 1 82 ? 20.755 1.460 -35.015 1.00 80.25 82 ARG A CA 1
ATOM 680 C C . ARG A 1 82 ? 21.591 2.638 -35.501 1.00 80.25 82 ARG A C 1
ATOM 682 O O . ARG A 1 82 ? 22.061 2.606 -36.639 1.00 80.25 82 ARG A O 1
ATOM 689 N N . ASP A 1 83 ? 21.830 3.618 -34.643 1.00 86.06 83 ASP A N 1
ATOM 690 C CA . ASP A 1 83 ? 22.631 4.793 -34.970 1.00 86.06 83 ASP A CA 1
ATOM 691 C C . ASP A 1 83 ? 24.098 4.432 -35.218 1.00 86.06 83 ASP A C 1
ATOM 693 O O . ASP A 1 83 ? 24.696 4.922 -36.174 1.00 86.06 83 ASP A O 1
ATOM 697 N N . ALA A 1 84 ? 24.673 3.515 -34.437 1.00 83.06 84 ALA A N 1
ATOM 698 C CA . ALA A 1 84 ? 26.022 2.998 -34.672 1.00 83.06 84 ALA A CA 1
ATOM 699 C C . ALA A 1 84 ? 26.135 2.233 -36.009 1.00 83.06 84 ALA A C 1
ATOM 701 O O . ALA A 1 84 ? 27.142 2.347 -36.717 1.00 83.06 84 ALA A O 1
ATOM 702 N N . ILE A 1 85 ? 25.090 1.493 -36.412 1.00 80.44 85 ILE A N 1
ATOM 703 C CA . ILE A 1 85 ? 25.018 0.872 -37.748 1.00 80.44 85 ILE A CA 1
ATOM 704 C C . ILE A 1 85 ? 24.968 1.961 -38.827 1.00 80.44 85 ILE A C 1
ATOM 706 O O . ILE A 1 85 ? 25.702 1.876 -39.814 1.00 80.44 85 ILE A O 1
ATOM 710 N N . ALA A 1 86 ? 24.140 2.994 -38.637 1.00 82.31 86 ALA A N 1
ATOM 711 C CA . ALA A 1 86 ? 23.970 4.092 -39.587 1.00 82.31 86 ALA A CA 1
ATOM 712 C C . ALA A 1 86 ? 25.245 4.939 -39.754 1.00 82.31 86 ALA A C 1
ATOM 714 O O . ALA A 1 86 ? 25.602 5.291 -40.880 1.00 82.31 86 ALA A O 1
ATOM 715 N N . ARG A 1 87 ? 25.974 5.202 -38.661 1.00 84.19 87 ARG A N 1
ATOM 716 C CA . ARG A 1 87 ? 27.288 5.874 -38.662 1.00 84.19 87 ARG A CA 1
ATOM 717 C C . ARG A 1 87 ? 28.410 5.009 -39.245 1.00 84.19 87 ARG A C 1
ATOM 719 O O . ARG A 1 87 ? 29.506 5.507 -39.482 1.00 84.19 87 ARG A O 1
ATOM 726 N N . GLY A 1 88 ? 28.147 3.729 -39.516 1.00 80.06 88 GLY A N 1
ATOM 727 C CA . GLY A 1 88 ? 29.125 2.799 -40.077 1.00 80.06 88 GLY A CA 1
ATOM 728 C C . GLY A 1 88 ? 30.151 2.288 -39.065 1.00 80.06 88 GLY A C 1
ATOM 729 O O . GLY A 1 88 ? 31.061 1.568 -39.460 1.00 80.06 88 GLY A O 1
ATOM 730 N N . GLU A 1 89 ? 29.985 2.593 -37.776 1.00 73.75 89 GLU A N 1
ATOM 731 C CA . GLU A 1 89 ? 30.845 2.126 -36.676 1.00 73.75 89 GLU A CA 1
ATOM 732 C C . GLU A 1 89 ? 30.768 0.599 -36.503 1.00 73.75 89 GLU A C 1
ATOM 734 O O . GLU A 1 89 ? 31.720 -0.033 -36.056 1.00 73.75 89 GLU A O 1
ATOM 739 N N . LEU A 1 90 ? 29.654 -0.014 -36.921 1.00 59.28 90 LEU A N 1
ATOM 740 C CA . LEU A 1 90 ? 29.437 -1.465 -36.883 1.00 59.28 90 LEU A CA 1
ATOM 741 C C . LEU A 1 90 ? 29.745 -2.182 -38.214 1.00 59.28 90 LEU A C 1
ATOM 743 O O . LEU A 1 90 ? 29.541 -3.394 -38.317 1.00 59.28 90 LEU A O 1
ATOM 747 N N . LYS A 1 91 ? 30.263 -1.485 -39.240 1.00 53.00 91 LYS A N 1
ATOM 748 C CA . LYS A 1 91 ? 30.762 -2.139 -40.464 1.00 53.00 91 LYS A CA 1
ATOM 749 C C . LYS A 1 91 ? 32.134 -2.756 -40.190 1.00 53.00 91 LYS A C 1
ATOM 751 O O . LYS A 1 91 ? 33.159 -2.110 -40.374 1.00 53.00 91 LYS A O 1
ATOM 756 N N . GLY A 1 92 ? 32.143 -4.019 -39.772 1.00 52.53 92 GLY A N 1
ATOM 757 C CA . GLY A 1 92 ? 33.382 -4.783 -39.615 1.00 52.53 92 GLY A CA 1
ATOM 758 C C . GLY A 1 92 ? 33.282 -6.018 -38.731 1.00 52.53 92 GLY A C 1
ATOM 759 O O . GLY A 1 92 ? 34.080 -6.923 -38.923 1.00 52.53 92 GLY A O 1
ATOM 760 N N . ARG A 1 93 ? 32.291 -6.105 -37.832 1.00 54.22 93 ARG A N 1
ATOM 761 C CA . ARG A 1 93 ? 32.065 -7.330 -37.055 1.00 54.22 93 ARG A CA 1
ATOM 762 C C . ARG A 1 93 ? 31.254 -8.311 -37.879 1.00 54.22 93 ARG A C 1
ATOM 764 O O . ARG A 1 93 ? 30.069 -8.091 -38.141 1.00 54.22 93 ARG A O 1
ATOM 771 N N . SER A 1 94 ? 31.914 -9.361 -38.347 1.00 55.72 94 SER A N 1
ATOM 772 C CA . SER A 1 94 ? 31.241 -10.460 -39.027 1.00 55.72 94 SER A CA 1
ATOM 773 C C . SER A 1 94 ? 30.222 -11.106 -38.074 1.00 55.72 94 SER A C 1
ATOM 775 O O . SER A 1 94 ? 30.429 -11.151 -36.863 1.00 55.72 94 SER A O 1
ATOM 777 N N . LEU A 1 95 ? 29.101 -11.614 -38.601 1.00 55.16 95 LEU A N 1
ATOM 778 C CA . LEU A 1 95 ? 28.099 -12.344 -37.803 1.00 55.16 95 LEU A CA 1
ATOM 779 C C . LEU A 1 95 ? 28.753 -13.479 -36.982 1.00 55.16 95 LEU A C 1
ATOM 781 O O . LEU A 1 95 ? 28.295 -13.804 -35.893 1.00 55.16 95 LEU A O 1
ATOM 785 N N . THR A 1 96 ? 29.862 -14.016 -37.496 1.00 57.59 96 THR A N 1
ATOM 786 C CA . THR A 1 96 ? 30.733 -15.012 -36.869 1.00 57.59 96 THR A CA 1
ATOM 787 C C . THR A 1 96 ? 31.498 -14.502 -35.644 1.00 57.59 96 THR A C 1
ATOM 789 O O . THR A 1 96 ? 31.600 -15.240 -34.673 1.00 57.59 96 THR A O 1
ATOM 792 N N . GLU A 1 97 ? 31.979 -13.257 -35.627 1.00 58.56 97 GLU A N 1
ATOM 793 C CA . GLU A 1 97 ? 32.658 -12.677 -34.451 1.00 58.56 97 GLU A CA 1
ATOM 794 C C . GLU A 1 97 ? 31.680 -12.433 -33.298 1.00 58.56 97 GLU A C 1
ATOM 796 O O . GLU A 1 97 ? 31.984 -12.740 -32.151 1.00 58.56 97 GLU A O 1
ATOM 801 N N . ILE A 1 98 ? 30.465 -11.971 -33.611 1.00 59.88 98 ILE A N 1
ATOM 802 C CA . ILE A 1 98 ? 29.405 -11.767 -32.610 1.00 59.88 98 ILE A CA 1
ATOM 803 C C . ILE A 1 98 ? 28.938 -13.115 -32.035 1.00 59.88 98 ILE A C 1
ATOM 805 O O . ILE A 1 98 ? 28.668 -13.218 -30.841 1.00 59.88 98 ILE A O 1
ATOM 809 N N . GLN A 1 99 ? 28.859 -14.161 -32.869 1.00 56.06 99 GLN A N 1
ATOM 810 C CA . GLN A 1 99 ? 28.545 -15.520 -32.414 1.00 56.06 99 GLN A CA 1
ATOM 811 C C . GLN A 1 99 ? 29.651 -16.108 -31.529 1.00 56.06 99 GLN A C 1
ATOM 813 O O . GLN A 1 99 ? 29.330 -16.792 -30.564 1.00 56.06 99 GLN A O 1
ATOM 818 N N . GLN A 1 100 ? 30.926 -15.831 -31.819 1.00 57.62 100 GLN A N 1
ATOM 819 C CA . GLN A 1 100 ? 32.048 -16.277 -30.988 1.00 57.62 100 GLN A CA 1
ATOM 820 C C . GLN A 1 100 ? 32.107 -15.546 -29.641 1.00 57.62 100 GLN A C 1
ATOM 822 O O . GLN A 1 100 ? 32.309 -16.201 -28.625 1.00 57.62 100 GLN A O 1
ATOM 827 N N . GLU A 1 101 ? 31.878 -14.228 -29.603 1.00 57.91 101 GLU A N 1
ATOM 828 C CA . GLU A 1 101 ? 31.811 -13.473 -28.340 1.00 57.91 101 GLU A CA 1
ATOM 829 C C . GLU A 1 101 ? 30.652 -13.956 -27.451 1.00 57.91 101 GLU A C 1
ATOM 831 O O . GLU A 1 101 ? 30.858 -14.196 -26.263 1.00 57.91 101 GLU A O 1
ATOM 836 N N . ALA A 1 102 ? 29.465 -14.189 -28.024 1.00 63.72 102 ALA A N 1
ATOM 837 C CA . ALA A 1 102 ? 28.316 -14.709 -27.278 1.00 63.72 102 ALA A CA 1
ATOM 838 C C . ALA A 1 102 ? 28.537 -16.143 -26.755 1.00 63.72 102 ALA A C 1
ATOM 840 O O . ALA A 1 102 ? 28.060 -16.478 -25.672 1.00 63.72 102 ALA A O 1
ATOM 841 N N . LEU A 1 103 ? 29.275 -16.977 -27.500 1.00 61.03 103 LEU A N 1
ATOM 842 C CA . LEU A 1 103 ? 29.648 -18.325 -27.064 1.00 61.03 103 LEU A CA 1
ATOM 843 C C . LEU A 1 103 ? 30.613 -18.272 -25.870 1.00 61.03 103 LEU A C 1
ATOM 845 O O . LEU A 1 103 ? 30.407 -18.976 -24.891 1.00 61.03 103 LEU A O 1
ATOM 849 N N . ILE A 1 104 ? 31.615 -17.388 -25.919 1.00 63.25 104 ILE A N 1
ATOM 850 C CA . ILE A 1 104 ? 32.579 -17.185 -24.824 1.00 63.25 104 ILE A CA 1
ATOM 851 C C . ILE A 1 104 ? 31.871 -16.672 -23.561 1.00 63.25 104 ILE A C 1
ATOM 853 O O . ILE A 1 104 ? 32.216 -17.069 -22.450 1.00 63.25 104 ILE A O 1
ATOM 857 N N . GLU A 1 105 ? 30.869 -15.805 -23.713 1.00 63.50 105 GLU A N 1
ATOM 858 C CA . GLU A 1 105 ? 30.095 -15.266 -22.590 1.00 63.50 105 GLU A CA 1
ATOM 859 C C . GLU A 1 105 ? 29.163 -16.324 -21.965 1.00 63.50 105 GLU A C 1
ATOM 861 O O . GLU A 1 105 ? 29.056 -16.398 -20.739 1.00 63.50 105 GLU A O 1
ATOM 866 N N . GLN A 1 106 ? 28.563 -17.204 -22.780 1.00 60.62 106 GLN A N 1
ATOM 867 C CA . GLN A 1 106 ? 27.829 -18.382 -22.297 1.00 60.62 106 GLN A CA 1
ATOM 868 C C . GLN A 1 106 ? 28.750 -19.387 -21.592 1.00 60.62 106 GLN A C 1
ATOM 870 O O . GLN A 1 106 ? 28.428 -19.826 -20.491 1.00 60.62 106 GLN A O 1
ATOM 875 N N . GLU A 1 107 ? 29.919 -19.689 -22.159 1.00 57.69 107 GLU A N 1
ATOM 876 C CA . GLU A 1 107 ? 30.912 -20.588 -21.553 1.00 57.69 107 GLU A CA 1
ATOM 877 C C . GLU A 1 107 ? 31.479 -20.026 -20.238 1.00 57.69 107 GLU A C 1
ATOM 879 O O . GLU A 1 107 ? 31.725 -20.779 -19.29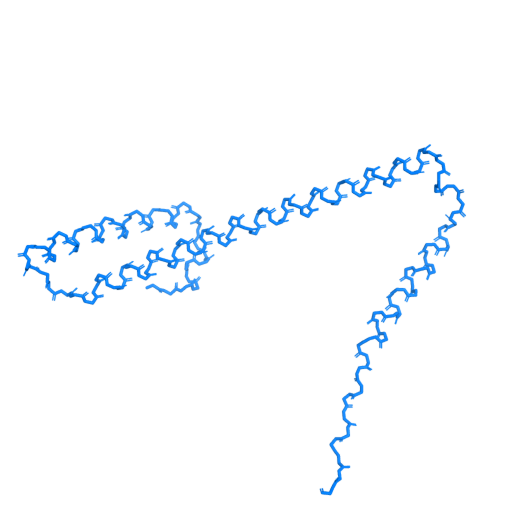8 1.00 57.69 107 GLU A O 1
ATOM 884 N N . ALA A 1 108 ? 31.646 -18.706 -20.120 1.00 61.62 108 ALA A N 1
ATOM 885 C CA . ALA A 1 108 ? 32.066 -18.065 -18.873 1.00 61.62 108 ALA A CA 1
ATOM 886 C C . ALA A 1 108 ? 30.969 -18.104 -17.794 1.00 61.62 108 ALA A C 1
ATOM 888 O O . ALA A 1 108 ? 31.274 -18.270 -16.611 1.00 61.62 108 ALA A O 1
ATOM 889 N N . ALA A 1 109 ? 29.697 -17.978 -18.187 1.00 60.50 109 ALA A N 1
ATOM 890 C CA . ALA A 1 109 ? 28.560 -18.106 -17.277 1.00 60.50 109 ALA A CA 1
ATOM 891 C C . ALA A 1 109 ? 28.347 -19.561 -16.812 1.00 60.50 109 ALA A C 1
ATOM 893 O O . ALA A 1 109 ? 28.051 -19.787 -15.639 1.00 60.50 109 ALA A O 1
ATOM 894 N N . GLU A 1 110 ? 28.555 -20.540 -17.696 1.00 56.09 110 GLU A N 1
ATOM 895 C CA . GLU A 1 110 ? 28.513 -21.977 -17.380 1.00 56.09 110 GLU A CA 1
ATOM 896 C C . GLU A 1 110 ? 29.754 -22.445 -16.595 1.00 56.09 110 GLU A C 1
ATOM 898 O O . GLU A 1 110 ? 29.662 -23.309 -15.726 1.00 56.09 110 GLU A O 1
ATOM 903 N N . GLY A 1 111 ? 30.919 -21.832 -16.817 1.00 53.56 111 GLY A N 1
ATOM 904 C CA . GLY A 1 111 ? 32.128 -22.074 -16.022 1.00 53.56 111 GLY A CA 1
ATOM 905 C C . GLY A 1 111 ? 32.055 -21.507 -14.598 1.00 53.56 111 GLY A C 1
ATOM 906 O O . GLY A 1 111 ? 32.776 -21.963 -13.712 1.00 53.56 111 GLY A O 1
ATOM 907 N N . ALA A 1 112 ? 31.167 -20.539 -14.347 1.00 52.25 112 ALA A N 1
ATOM 908 C CA . ALA A 1 112 ? 30.920 -19.989 -13.014 1.00 52.25 112 ALA A CA 1
ATOM 909 C C . ALA A 1 112 ? 29.933 -20.830 -12.180 1.00 52.25 112 ALA A C 1
ATOM 911 O O . ALA A 1 112 ? 29.857 -20.642 -10.964 1.00 52.25 112 ALA A O 1
ATOM 912 N N . THR A 1 113 ? 29.194 -21.761 -12.798 1.00 46.94 113 THR A N 1
ATOM 913 C CA . THR A 1 113 ? 28.278 -22.680 -12.100 1.00 46.94 113 THR A CA 1
ATOM 914 C C . THR A 1 113 ? 28.916 -24.013 -11.706 1.00 46.94 113 THR A C 1
ATOM 916 O O . THR A 1 113 ? 28.306 -24.748 -10.932 1.00 46.94 113 THR A O 1
ATOM 919 N N . SER A 1 114 ? 30.156 -24.316 -12.113 1.00 47.12 114 SER A N 1
ATOM 920 C CA . SER A 1 114 ? 30.919 -25.438 -11.547 1.00 47.12 114 SER A CA 1
ATOM 921 C C . SER A 1 114 ? 31.647 -25.017 -10.265 1.00 47.12 114 SER A C 1
ATOM 923 O O . SER A 1 114 ? 32.876 -24.938 -10.216 1.00 47.12 114 SER A O 1
ATOM 925 N N . VAL A 1 115 ? 30.886 -24.733 -9.208 1.00 48.03 115 VAL A N 1
ATOM 926 C CA . VAL A 1 115 ? 31.415 -24.907 -7.850 1.00 48.03 115 VAL A CA 1
ATOM 927 C C . VAL A 1 115 ? 31.528 -26.421 -7.650 1.00 48.03 115 VAL A C 1
ATOM 929 O O . VAL A 1 115 ? 30.521 -27.106 -7.825 1.00 48.03 115 VAL A O 1
ATOM 932 N N . PRO A 1 116 ? 32.710 -26.982 -7.341 1.00 45.62 116 PRO A N 1
ATOM 933 C CA . PRO A 1 116 ? 32.785 -28.375 -6.944 1.00 45.62 116 PRO A CA 1
ATOM 934 C C . PRO A 1 116 ? 32.111 -28.489 -5.574 1.00 45.62 116 PRO A C 1
ATOM 936 O O . PRO A 1 116 ? 32.676 -28.086 -4.557 1.00 45.62 116 PRO A O 1
ATOM 939 N N . GLU A 1 117 ? 30.868 -28.962 -5.570 1.00 50.75 117 GLU A N 1
ATOM 940 C CA . GLU A 1 117 ? 30.294 -29.609 -4.398 1.00 50.75 117 GLU A CA 1
ATOM 941 C C . GLU A 1 117 ? 31.034 -30.941 -4.191 1.00 50.75 117 GLU A C 1
ATOM 943 O O . GLU A 1 117 ? 31.371 -31.634 -5.151 1.00 50.75 117 GLU A O 1
ATOM 948 N N . ASP A 1 118 ? 31.279 -31.245 -2.918 1.00 44.41 118 ASP A N 1
ATOM 949 C CA . ASP A 1 118 ? 31.739 -32.520 -2.363 1.00 44.41 118 ASP A CA 1
ATOM 950 C C . ASP A 1 118 ? 33.255 -32.767 -2.265 1.00 44.41 118 ASP A C 1
ATOM 952 O O . ASP A 1 118 ? 33.861 -33.437 -3.093 1.00 44.41 118 ASP A O 1
ATOM 956 N N . GLU A 1 119 ? 33.825 -32.370 -1.121 1.00 40.78 119 GLU A N 1
ATOM 957 C CA . GLU A 1 119 ? 34.590 -33.313 -0.286 1.00 40.78 119 GLU A CA 1
ATOM 958 C C . GLU A 1 119 ? 34.206 -33.127 1.198 1.00 40.78 119 GLU A C 1
ATOM 960 O O . GLU A 1 119 ? 34.949 -32.578 2.014 1.00 40.78 119 GLU A O 1
ATOM 965 N N . GLU A 1 120 ? 33.017 -33.618 1.566 1.00 48.06 120 GLU A N 1
ATOM 966 C CA . GLU A 1 120 ? 32.823 -34.239 2.881 1.00 48.06 120 GLU A CA 1
ATOM 967 C C . GLU A 1 120 ? 33.535 -35.602 2.862 1.00 48.06 120 GLU A C 1
ATOM 969 O O . GLU A 1 120 ? 32.953 -36.607 2.477 1.00 48.06 120 GLU A O 1
ATOM 974 N N . GLU A 1 121 ? 34.810 -35.643 3.249 1.00 48.44 121 GLU A N 1
ATOM 975 C CA . GLU A 1 121 ? 35.405 -36.787 3.954 1.00 48.44 121 GLU A CA 1
ATOM 976 C C . GLU A 1 121 ? 36.853 -36.459 4.344 1.00 48.44 121 GLU A C 1
ATOM 978 O O . GLU A 1 121 ? 37.761 -36.549 3.519 1.00 48.44 121 GLU A O 1
ATOM 983 N N . ARG A 1 122 ? 37.091 -36.144 5.627 1.00 44.94 122 ARG A N 1
ATOM 984 C CA . ARG A 1 122 ? 38.030 -36.880 6.505 1.00 44.94 122 ARG A CA 1
ATOM 985 C C . ARG A 1 122 ? 38.379 -36.121 7.793 1.00 44.94 122 ARG A C 1
ATOM 987 O O . ARG A 1 122 ? 38.832 -34.982 7.749 1.00 44.94 122 ARG A O 1
ATOM 994 N N . ALA A 1 123 ? 38.336 -36.921 8.865 1.00 48.56 123 ALA A N 1
ATOM 995 C CA . ALA A 1 123 ? 38.964 -36.808 10.189 1.00 48.56 123 ALA A CA 1
ATOM 996 C C . ALA A 1 123 ? 38.191 -36.059 11.286 1.00 48.56 123 ALA A C 1
ATOM 998 O O . ALA A 1 123 ? 38.254 -34.815 11.351 1.00 48.56 123 ALA A O 1
#

Sequence (123 aa):
MKAAELRELPDDELLARLESQKEELFNLRFQSATGQLDNPMRVKEVRHDIARILTVLRYRHREEELEARVARADRDALEERRDAIARGELKGRSLTEIQQEALIEQEAAEGATSVPEDEEERA

Foldseek 3Di:
DDLVVLLPDDLVVLVVVLVVLVVVLVVQVVCVVVVNHPDPVVNVVSVVSNVSSVVSVVVVVVVVVVVVVVVVVVVVVVVVVVVCVVVVVPVPQDPVNVVVVVVVVVVVVVVVPPPDPDDPDDD

pLDDT: mean 81.16, std 17.48, range [40.78, 97.75]